Protein AF-A0AAU5APV5-F1 (afdb_monomer)

Sequence (66 aa):
MTLRFCRYCDEPITDPDDAVHLWHEESMSGPGRDVWAHREHADLVEPDTALVRILARVLIAAWKTS

Foldseek 3Di:
DDWAAAPQPRHTDPDPVQWDWQDFADDPDDDGGTHIHGVVCNVVPDDDVVVVVVVVVVVVVVVVVD

Secondary structure (DSSP, 8-state):
-PPEEBTTT--EE--GGGEEEEEEE--SSSS-EEEEEEGGGTTTSPPPHHHHHHHHHHHHHHHHT-

Solvent-accessible surface area (backbone atoms only — not comparable to full-atom values): 4148 Å² total; per-residue (Å²): 134,84,87,45,46,15,73,69,80,70,43,72,55,85,51,75,89,40,57,36,81,75,51,74,47,80,42,100,75,68,92,42,47,80,41,34,17,42,64,93,37,52,84,72,46,78,75,59,67,67,59,52,53,51,52,52,53,52,52,55,54,56,59,77,75,109

Nearest PDB structures (foldseek):
  7s6h-assembly2_C  TM=6.025E-01  e=1.031E+00  Homo sapiens
  7s6h-assembly1_A  TM=6.025E-01  e=1.031E+00  Homo sapiens

pLDDT: mean 88.77, std 8.89, range [54.38, 97.56]

Mean predicted aligned error: 6.63 Å

Radius of gyration: 15.24 Å; Cα contacts (8 Å, |Δi|>4): 75; chains: 1; bounding box: 29×35×39 Å

Structure (mmCIF, N/CA/C/O backbone):
data_AF-A0AAU5APV5-F1
#
_entry.id   AF-A0AAU5APV5-F1
#
loop_
_atom_site.group_PDB
_atom_site.id
_atom_site.type_symbol
_atom_site.label_atom_id
_atom_site.label_alt_id
_atom_site.label_comp_id
_atom_site.label_asym_id
_atom_site.label_entity_id
_atom_site.label_seq_id
_atom_site.pdbx_PDB_ins_code
_atom_site.Cartn_x
_atom_site.Cartn_y
_atom_site.Cartn_z
_atom_site.occupancy
_atom_site.B_iso_or_equiv
_atom_site.auth_seq_id
_atom_site.auth_comp_id
_atom_site.auth_asym_id
_atom_site.auth_atom_id
_atom_site.pdbx_PDB_model_num
ATOM 1 N N . MET A 1 1 ? 0.990 7.538 17.976 1.00 55.38 1 MET A N 1
ATOM 2 C CA . MET A 1 1 ? 0.265 6.719 16.983 1.00 55.38 1 MET A CA 1
ATOM 3 C C . MET A 1 1 ? 0.355 7.436 15.654 1.00 55.38 1 MET A C 1
ATOM 5 O O . MET A 1 1 ? -0.019 8.600 15.597 1.00 55.38 1 MET A O 1
ATOM 9 N N . THR A 1 2 ? 0.918 6.795 14.634 1.00 76.00 2 THR A N 1
ATOM 10 C CA . THR A 1 2 ? 0.932 7.343 13.272 1.00 76.00 2 THR A CA 1
ATOM 11 C C . THR A 1 2 ? -0.415 7.033 12.639 1.00 76.00 2 THR A C 1
ATOM 13 O O . THR A 1 2 ? -0.799 5.866 12.581 1.00 76.00 2 THR A O 1
ATOM 16 N N . LEU A 1 3 ? -1.147 8.064 12.224 1.00 86.31 3 LE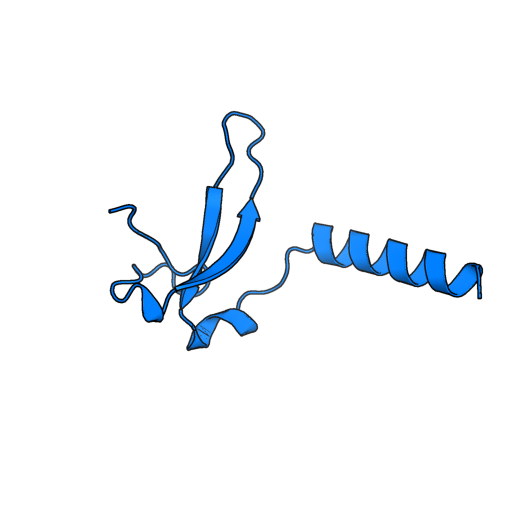U A N 1
ATOM 17 C CA . LEU A 1 3 ? -2.424 7.902 11.537 1.00 86.31 3 LEU A CA 1
ATOM 18 C C . LEU A 1 3 ? -2.160 7.302 10.148 1.00 86.31 3 LEU A C 1
ATOM 20 O O . LEU A 1 3 ? -1.347 7.838 9.395 1.00 86.31 3 LEU A O 1
ATOM 24 N N . ARG A 1 4 ? -2.802 6.173 9.839 1.00 93.81 4 ARG A N 1
ATOM 25 C CA . ARG A 1 4 ? -2.717 5.506 8.533 1.00 93.81 4 ARG A CA 1
ATOM 26 C C . ARG A 1 4 ? -3.967 5.835 7.733 1.00 93.81 4 ARG A C 1
ATOM 28 O O . ARG A 1 4 ? -5.047 5.929 8.306 1.00 93.81 4 ARG A O 1
ATOM 35 N N . PHE A 1 5 ? -3.811 5.969 6.425 1.00 95.00 5 PHE A N 1
ATOM 36 C CA . PHE A 1 5 ? -4.913 6.197 5.498 1.00 95.00 5 PHE A CA 1
ATOM 37 C C . PHE A 1 5 ? -4.915 5.094 4.455 1.00 95.00 5 PHE A C 1
ATOM 39 O O . PHE A 1 5 ? -3.847 4.664 4.008 1.00 95.00 5 PHE A O 1
ATOM 46 N N . CYS A 1 6 ? -6.103 4.625 4.092 1.00 95.75 6 CYS A N 1
ATOM 47 C CA . CYS A 1 6 ? -6.251 3.627 3.055 1.00 95.75 6 CYS A CA 1
ATOM 48 C C . CYS A 1 6 ? -6.004 4.261 1.687 1.00 95.75 6 CYS A C 1
ATOM 50 O O . CYS A 1 6 ? -6.663 5.224 1.314 1.00 95.75 6 CYS A O 1
ATOM 52 N N . ARG A 1 7 ? -5.089 3.684 0.905 1.00 93.94 7 ARG A N 1
ATOM 53 C CA . ARG A 1 7 ? -4.744 4.191 -0.427 1.00 93.94 7 ARG A CA 1
ATOM 54 C C . ARG A 1 7 ? -5.903 4.158 -1.431 1.00 93.94 7 ARG A C 1
ATOM 56 O O . ARG A 1 7 ? -5.852 4.899 -2.407 1.00 93.94 7 ARG A O 1
ATOM 63 N N . TYR A 1 8 ? -6.89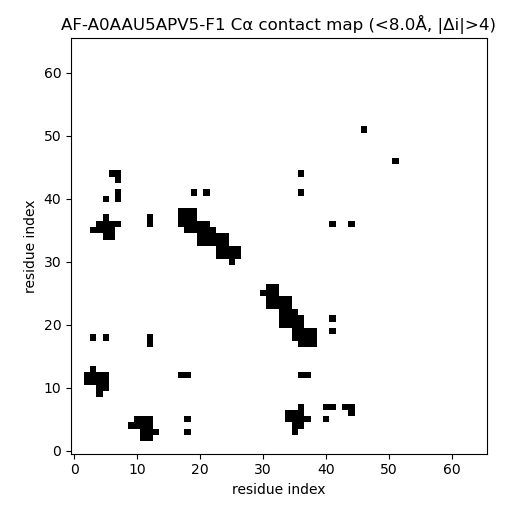0 3.289 -1.215 1.00 95.00 8 TYR A N 1
ATOM 64 C CA . TYR A 1 8 ? -8.025 3.099 -2.117 1.00 95.00 8 TYR A CA 1
ATOM 65 C C . TYR A 1 8 ? -9.165 4.094 -1.867 1.00 95.00 8 TYR A C 1
ATOM 67 O O . TYR A 1 8 ? -9.631 4.723 -2.809 1.00 95.00 8 TYR A O 1
ATOM 75 N N . CYS A 1 9 ? -9.613 4.239 -0.613 1.00 95.62 9 CYS A N 1
ATOM 76 C CA . CYS A 1 9 ? -10.750 5.098 -0.261 1.00 95.62 9 CYS A CA 1
ATOM 77 C C . CYS A 1 9 ? -10.358 6.439 0.382 1.00 95.62 9 CYS A C 1
ATOM 79 O O . CYS A 1 9 ? -11.238 7.242 0.669 1.00 95.62 9 CYS A O 1
ATOM 81 N N . ASP A 1 10 ? -9.064 6.679 0.627 1.00 95.69 10 ASP A N 1
ATOM 82 C CA . ASP A 1 10 ? -8.514 7.866 1.303 1.00 95.69 10 ASP A CA 1
ATOM 83 C C . ASP A 1 10 ? -9.050 8.108 2.735 1.00 95.69 10 ASP A C 1
ATOM 85 O O . ASP A 1 10 ? -8.813 9.157 3.340 1.00 95.69 10 ASP A O 1
ATOM 89 N N . GLU A 1 11 ? -9.722 7.119 3.327 1.00 96.25 11 GLU A N 1
ATOM 90 C CA . GLU A 1 11 ? -10.225 7.175 4.700 1.00 96.25 11 GLU A CA 1
ATOM 91 C C . GLU A 1 11 ? -9.179 6.700 5.725 1.00 96.25 11 GLU A C 1
ATOM 93 O O . GLU A 1 11 ? -8.297 5.893 5.404 1.00 96.25 11 GLU A O 1
ATOM 98 N N . PRO A 1 12 ? -9.238 7.200 6.974 1.00 96.31 12 PRO A N 1
ATOM 99 C CA . PRO A 1 12 ? -8.336 6.767 8.031 1.00 96.31 12 PRO A CA 1
ATOM 100 C C . PRO A 1 12 ? -8.604 5.318 8.449 1.00 96.31 12 PRO A C 1
ATOM 102 O O . PRO A 1 12 ? -9.737 4.935 8.723 1.00 96.31 12 PRO A O 1
ATOM 105 N N . ILE A 1 13 ? -7.528 4.549 8.610 1.00 96.31 13 ILE A N 1
ATOM 106 C CA . ILE A 1 13 ? -7.577 3.186 9.142 1.00 96.31 13 ILE A CA 1
ATOM 107 C C . ILE A 1 13 ? -7.583 3.275 10.670 1.00 96.31 13 ILE A C 1
ATOM 109 O O . ILE A 1 13 ? -6.552 3.554 11.291 1.00 96.31 13 ILE A O 1
ATOM 113 N N . THR A 1 14 ? -8.751 3.087 11.284 1.00 94.25 14 THR A N 1
ATOM 114 C CA . THR A 1 14 ? -8.921 3.226 12.740 1.00 94.25 14 THR A CA 1
ATOM 115 C C . THR A 1 14 ? -8.543 1.971 13.517 1.00 94.25 14 THR A C 1
ATOM 117 O O . THR A 1 14 ? -8.103 2.080 14.662 1.00 94.25 14 THR A O 1
ATOM 120 N N . ASP A 1 15 ? -8.705 0.795 12.906 1.00 93.25 15 ASP A N 1
ATOM 121 C CA . ASP A 1 15 ? -8.297 -0.487 13.478 1.00 93.25 15 ASP A CA 1
ATOM 122 C C . ASP A 1 15 ? -6.898 -0.872 12.956 1.00 93.25 15 ASP A C 1
ATOM 124 O O . ASP A 1 15 ? -6.734 -1.101 11.755 1.00 93.25 15 ASP A O 1
ATOM 128 N N . PRO A 1 16 ? -5.864 -0.947 13.814 1.00 89.81 16 PRO A N 1
ATOM 129 C CA . PRO A 1 16 ? -4.529 -1.348 13.384 1.00 89.81 16 PRO A CA 1
ATOM 130 C C . PRO A 1 16 ? -4.473 -2.759 12.787 1.00 89.81 16 PRO A C 1
ATOM 132 O O . PRO A 1 16 ? -3.594 -2.995 11.956 1.00 89.81 16 PRO A O 1
ATOM 135 N N . ASP A 1 17 ? -5.388 -3.660 13.159 1.00 93.44 17 ASP A N 1
ATOM 136 C CA . ASP A 1 17 ? -5.460 -5.012 12.601 1.00 93.44 17 ASP A CA 1
ATOM 137 C C . ASP A 1 17 ? -6.091 -5.035 11.204 1.00 93.44 17 ASP A C 1
ATOM 139 O O . ASP A 1 17 ? -5.969 -6.037 10.502 1.00 93.44 17 ASP A O 1
ATOM 143 N N . ASP A 1 18 ? -6.735 -3.955 10.757 1.00 94.69 18 ASP A N 1
ATOM 144 C CA . ASP A 1 18 ? -7.245 -3.820 9.387 1.00 94.69 18 ASP A CA 1
ATOM 145 C C . ASP A 1 18 ? -6.222 -3.194 8.422 1.00 94.69 18 ASP A C 1
ATOM 147 O O . ASP A 1 18 ? -6.398 -3.190 7.205 1.00 94.69 18 ASP A O 1
ATOM 151 N N . ALA A 1 19 ? -5.099 -2.702 8.947 1.00 95.38 19 ALA A N 1
ATOM 152 C CA . ALA A 1 19 ? -4.061 -2.079 8.141 1.00 95.38 19 ALA A CA 1
ATOM 153 C C . ALA A 1 19 ? -3.177 -3.120 7.436 1.00 95.38 19 ALA A C 1
ATOM 155 O O . ALA A 1 19 ? -2.350 -3.789 8.059 1.00 95.38 19 ALA A O 1
ATOM 156 N N . VAL A 1 20 ? -3.265 -3.174 6.110 1.00 95.31 20 VAL A N 1
ATOM 157 C CA . VAL A 1 20 ? -2.368 -3.949 5.245 1.00 95.31 20 VAL A CA 1
ATOM 158 C C . VAL A 1 20 ? -1.291 -3.031 4.673 1.00 95.31 20 VAL A C 1
ATOM 160 O O . VAL A 1 20 ? -1.600 -2.011 4.058 1.00 95.31 20 VAL A O 1
ATOM 163 N N . HIS A 1 21 ? -0.018 -3.380 4.888 1.00 93.62 21 HIS A N 1
ATOM 164 C CA . HIS A 1 21 ? 1.115 -2.707 4.241 1.00 93.62 21 HIS A CA 1
ATOM 165 C C . HIS A 1 21 ? 1.199 -3.153 2.784 1.00 93.62 21 HIS A C 1
ATOM 167 O O . HIS A 1 21 ? 1.147 -4.352 2.513 1.00 93.62 21 HIS A O 1
ATOM 173 N N . LEU A 1 22 ? 1.314 -2.198 1.860 1.00 90.25 22 LEU A N 1
ATOM 174 C CA . LEU A 1 22 ? 1.376 -2.495 0.430 1.00 90.25 22 LEU A CA 1
ATOM 175 C C . LEU A 1 22 ? 2.797 -2.327 -0.115 1.00 90.25 22 LEU A C 1
ATOM 177 O O . LEU A 1 22 ? 3.376 -3.267 -0.656 1.00 90.25 22 LEU A O 1
ATOM 181 N N . TRP A 1 23 ? 3.365 -1.129 0.022 1.00 89.00 23 TRP A N 1
ATOM 182 C CA . TRP A 1 23 ? 4.741 -0.825 -0.370 1.00 89.00 23 TRP A CA 1
ATOM 183 C C . TRP A 1 23 ? 5.261 0.405 0.377 1.00 89.00 23 TRP A C 1
ATOM 185 O O . TRP A 1 23 ? 4.499 1.156 0.988 1.00 89.00 23 TRP A O 1
ATOM 195 N N . HIS A 1 24 ? 6.572 0.617 0.303 1.00 88.88 24 HIS A N 1
ATOM 196 C CA . HIS A 1 24 ? 7.200 1.873 0.690 1.00 88.88 24 HIS A CA 1
ATOM 197 C C . HIS A 1 24 ? 7.358 2.759 -0.548 1.00 88.88 24 HIS A C 1
ATOM 199 O O . HIS A 1 24 ? 7.922 2.327 -1.554 1.00 88.88 24 HIS A O 1
ATOM 205 N N . GLU A 1 25 ? 6.828 3.978 -0.504 1.00 87.06 25 GLU A N 1
ATOM 206 C CA . GLU A 1 25 ? 7.022 4.973 -1.552 1.00 87.06 25 GLU A CA 1
ATOM 207 C C . GLU A 1 25 ? 8.226 5.851 -1.203 1.00 87.06 25 GLU A C 1
ATOM 209 O O . GLU A 1 25 ? 8.197 6.627 -0.246 1.00 87.06 25 GLU A O 1
ATOM 214 N N . GLU A 1 26 ? 9.284 5.729 -2.002 1.00 87.50 26 GLU A N 1
ATOM 215 C CA . GLU A 1 26 ? 10.485 6.550 -1.878 1.00 87.50 26 GLU A CA 1
ATOM 216 C C . GLU A 1 26 ? 10.171 8.023 -2.159 1.00 87.50 26 GLU A C 1
ATOM 218 O O . GLU A 1 26 ? 9.443 8.362 -3.095 1.00 87.50 26 GLU A O 1
ATOM 223 N N . SER A 1 27 ? 10.780 8.921 -1.387 1.00 85.31 27 SER A N 1
ATOM 224 C CA . SER A 1 27 ? 10.719 10.354 -1.665 1.00 85.31 27 SER A CA 1
ATOM 225 C C . SER A 1 27 ? 12.016 10.820 -2.313 1.00 85.31 27 SER A C 1
ATOM 227 O O . SER A 1 27 ? 13.108 10.477 -1.869 1.00 85.31 27 SER A O 1
ATOM 229 N N . MET A 1 28 ? 11.910 11.713 -3.301 1.00 84.94 28 MET A N 1
ATOM 230 C CA . MET A 1 28 ? 13.072 12.432 -3.846 1.00 84.94 28 MET A CA 1
ATOM 231 C C . MET A 1 28 ? 13.716 13.375 -2.814 1.00 84.94 28 MET A C 1
ATOM 233 O O . MET A 1 28 ? 14.795 13.920 -3.043 1.00 84.94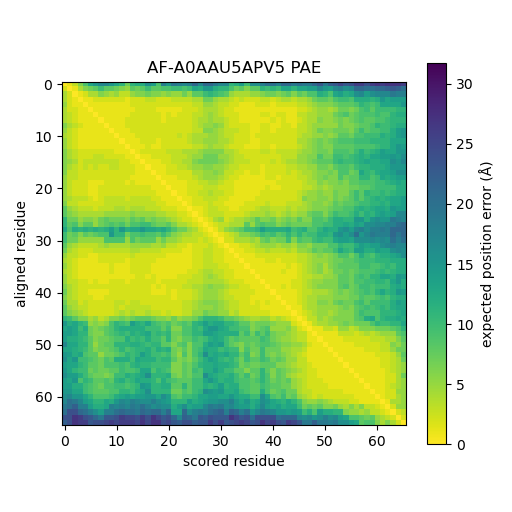 28 MET A O 1
ATOM 237 N N . SER A 1 29 ? 13.050 13.621 -1.684 1.00 84.88 29 SER A N 1
ATOM 238 C CA . SER A 1 29 ? 13.578 14.381 -0.553 1.00 84.88 29 SER A CA 1
ATOM 239 C C . SER A 1 29 ? 12.953 13.878 0.752 1.00 84.88 29 SER A C 1
ATOM 241 O O . SER A 1 29 ? 11.750 14.022 0.968 1.00 84.88 29 SER A O 1
ATOM 243 N N . GLY A 1 30 ? 13.769 13.291 1.628 1.00 85.69 30 GLY A N 1
ATOM 244 C CA . GLY A 1 30 ? 13.330 12.708 2.901 1.00 85.69 30 GLY A CA 1
ATOM 245 C C . GLY A 1 30 ? 13.153 11.181 2.859 1.00 85.69 30 GLY A C 1
ATOM 246 O O . GLY A 1 30 ? 13.441 10.561 1.842 1.00 85.69 30 GLY A O 1
ATOM 247 N N . PRO A 1 31 ? 12.703 10.569 3.968 1.00 86.62 31 PRO A N 1
ATOM 248 C CA . PRO A 1 31 ? 12.748 9.118 4.186 1.00 86.62 31 PRO A CA 1
ATOM 249 C C . PRO A 1 31 ? 11.619 8.317 3.508 1.00 86.62 31 PRO A C 1
ATOM 251 O O . PRO A 1 31 ? 11.375 7.188 3.913 1.00 86.62 31 PRO A O 1
ATOM 254 N N . GLY A 1 32 ? 10.906 8.892 2.533 1.00 90.12 32 GLY A N 1
ATOM 255 C CA . GLY A 1 32 ? 9.740 8.248 1.914 1.00 90.12 32 GLY A CA 1
ATOM 256 C C . GLY A 1 32 ? 8.535 8.113 2.853 1.00 90.12 32 GLY A C 1
ATOM 257 O O . GLY A 1 32 ? 8.472 8.751 3.910 1.00 90.12 32 GLY A O 1
ATOM 258 N N . ARG A 1 33 ? 7.541 7.315 2.448 1.00 90.31 33 ARG A N 1
ATOM 259 C CA . ARG A 1 33 ? 6.373 6.968 3.273 1.00 90.31 33 ARG A CA 1
ATOM 260 C C . ARG A 1 33 ? 5.884 5.550 2.997 1.00 90.31 33 ARG A C 1
ATOM 262 O O . ARG A 1 33 ? 5.835 5.113 1.853 1.00 90.31 33 ARG A O 1
ATOM 269 N N . ASP A 1 34 ? 5.432 4.861 4.039 1.00 92.50 34 ASP A N 1
ATOM 270 C CA . ASP A 1 34 ? 4.727 3.589 3.875 1.00 92.50 34 ASP A CA 1
ATOM 271 C C . ASP A 1 34 ? 3.296 3.811 3.382 1.00 92.50 34 ASP A C 1
ATOM 273 O O . ASP A 1 34 ? 2.570 4.668 3.899 1.00 92.50 34 ASP A O 1
ATOM 277 N N . VAL A 1 35 ? 2.881 3.005 2.408 1.00 91.81 35 VAL A N 1
ATOM 278 C CA . VAL A 1 35 ? 1.530 2.995 1.849 1.00 91.81 35 VAL A CA 1
ATOM 279 C C . VAL A 1 35 ? 0.741 1.830 2.438 1.00 91.81 35 VAL A C 1
ATOM 281 O O . VAL A 1 35 ? 1.215 0.693 2.488 1.00 91.81 35 VAL A O 1
ATOM 284 N N . TRP A 1 36 ? -0.481 2.130 2.877 1.00 95.38 36 TRP A N 1
ATOM 285 C CA . TRP A 1 36 ? -1.366 1.205 3.580 1.00 95.38 36 TRP A CA 1
ATOM 286 C C . TRP A 1 36 ? -2.740 1.136 2.906 1.00 95.38 36 TRP A C 1
ATOM 288 O O . TRP A 1 36 ? -3.153 2.070 2.219 1.00 95.38 36 TRP A O 1
ATOM 298 N N . ALA A 1 37 ? -3.479 0.056 3.141 1.00 96.25 37 ALA A N 1
ATOM 299 C CA . ALA A 1 37 ? -4.894 -0.063 2.799 1.00 96.25 37 ALA A CA 1
ATOM 300 C C . ALA A 1 37 ? -5.671 -0.827 3.877 1.00 96.25 37 ALA A 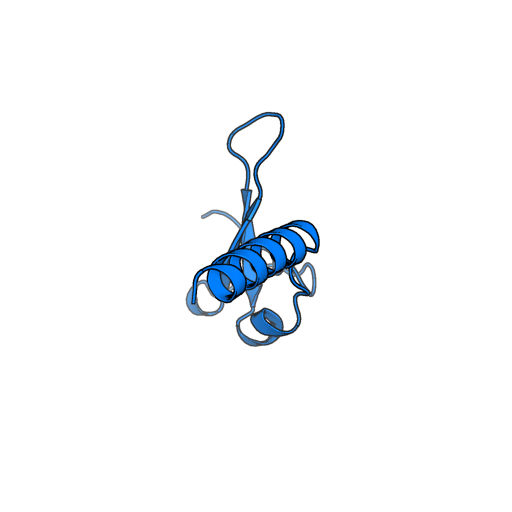C 1
ATOM 302 O O . ALA A 1 37 ? -5.068 -1.579 4.641 1.00 96.25 37 ALA A O 1
ATOM 303 N N . HIS A 1 38 ? -6.994 -0.638 3.921 1.00 97.56 38 HIS A N 1
ATOM 304 C CA . HIS A 1 38 ? -7.892 -1.584 4.586 1.00 97.56 38 HIS A CA 1
ATOM 305 C C . HIS A 1 38 ? -7.715 -2.971 3.971 1.00 97.56 38 HIS A C 1
ATOM 307 O O . HIS A 1 38 ? -7.424 -3.086 2.773 1.00 97.56 38 HIS A O 1
ATOM 313 N N . ARG A 1 39 ? -7.927 -4.028 4.758 1.00 95.25 39 ARG A N 1
ATOM 314 C CA . ARG A 1 39 ? -7.774 -5.408 4.282 1.00 95.25 39 ARG A CA 1
ATOM 315 C C . ARG A 1 39 ? -8.661 -5.703 3.077 1.00 95.25 39 ARG A C 1
ATOM 317 O O . ARG A 1 39 ? -8.212 -6.375 2.158 1.00 95.25 39 ARG A O 1
ATOM 324 N N . GLU A 1 40 ? -9.882 -5.178 3.075 1.00 96.06 40 GLU A N 1
ATOM 325 C CA . GLU A 1 40 ? -10.858 -5.336 1.988 1.00 96.06 40 GLU A CA 1
ATOM 326 C C . GLU A 1 40 ? -10.517 -4.567 0.705 1.00 96.06 40 GLU A C 1
ATOM 328 O O . GLU A 1 40 ? -11.101 -4.828 -0.340 1.00 96.06 40 GLU A O 1
ATOM 333 N N . HIS A 1 41 ? -9.595 -3.607 0.780 1.00 96.38 41 HIS A N 1
ATOM 334 C CA . HIS A 1 41 ? -9.214 -2.768 -0.353 1.00 96.38 41 HIS A CA 1
ATOM 335 C C . HIS A 1 41 ? -7.815 -3.079 -0.883 1.00 96.38 41 HIS A C 1
ATOM 337 O O . HIS A 1 41 ? -7.406 -2.507 -1.891 1.00 96.38 41 HIS A O 1
ATOM 343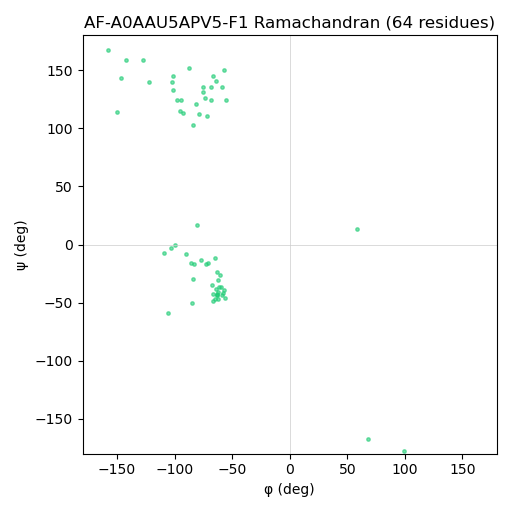 N N . ALA A 1 42 ? -7.051 -3.939 -0.206 1.00 93.06 42 ALA A N 1
ATOM 344 C CA . ALA A 1 42 ? -5.651 -4.184 -0.531 1.00 93.06 42 ALA A CA 1
ATOM 345 C C . ALA A 1 42 ? -5.451 -4.705 -1.966 1.00 93.06 42 ALA A C 1
ATOM 347 O O . ALA A 1 42 ? -4.485 -4.327 -2.622 1.00 93.06 42 ALA A O 1
ATOM 348 N N . ASP A 1 43 ? -6.371 -5.531 -2.461 1.00 90.12 43 ASP A N 1
ATOM 349 C CA . ASP A 1 43 ? -6.385 -6.078 -3.821 1.00 90.12 43 ASP A CA 1
ATOM 350 C C . ASP A 1 43 ? -6.999 -5.132 -4.866 1.00 90.12 43 ASP A C 1
ATOM 352 O O . ASP A 1 43 ? -6.768 -5.309 -6.062 1.00 90.12 43 ASP A O 1
ATOM 356 N N . LEU A 1 44 ? -7.740 -4.110 -4.430 1.00 93.88 44 LEU A N 1
ATOM 357 C CA . LEU A 1 44 ? -8.322 -3.084 -5.302 1.00 93.88 44 LEU A CA 1
ATOM 358 C C . LEU A 1 44 ? -7.354 -1.931 -5.595 1.00 93.88 44 LEU A C 1
ATOM 360 O O . LEU A 1 44 ? -7.584 -1.146 -6.517 1.00 93.88 44 LEU A O 1
ATOM 364 N N . VAL A 1 45 ? -6.280 -1.802 -4.813 1.00 89.75 45 VAL A N 1
ATOM 365 C CA . VAL A 1 45 ? -5.224 -0.826 -5.085 1.00 89.75 45 VAL A CA 1
ATOM 366 C C . VAL A 1 45 ? -4.429 -1.294 -6.298 1.00 89.75 45 VAL A C 1
ATOM 368 O O . VAL A 1 45 ? -3.685 -2.272 -6.234 1.00 89.75 45 VAL A O 1
ATOM 371 N N . GLU A 1 46 ? -4.575 -0.574 -7.412 1.00 82.19 46 GLU A N 1
ATOM 372 C CA . GLU A 1 46 ? -3.817 -0.879 -8.621 1.00 82.19 46 GLU A CA 1
ATOM 373 C C . GLU A 1 46 ? -2.303 -0.804 -8.351 1.00 82.19 46 GLU A C 1
ATOM 375 O O . GLU A 1 46 ? -1.824 0.141 -7.711 1.00 82.19 46 GLU A O 1
ATOM 380 N N . PRO A 1 47 ? -1.526 -1.786 -8.840 1.00 74.62 47 PRO A N 1
ATOM 381 C CA . PRO A 1 47 ? -0.090 -1.802 -8.636 1.00 74.62 47 PRO A CA 1
ATOM 382 C C . PRO A 1 47 ? 0.583 -0.639 -9.368 1.00 74.62 47 PRO A C 1
ATOM 384 O O . PRO A 1 47 ? 0.218 -0.280 -10.491 1.00 74.62 47 PRO A O 1
ATOM 387 N N . ASP A 1 48 ? 1.638 -0.095 -8.760 1.00 74.62 48 ASP A N 1
ATOM 388 C CA . ASP A 1 48 ? 2.455 0.941 -9.386 1.00 74.62 48 ASP A CA 1
ATOM 389 C C . ASP A 1 48 ? 2.984 0.458 -10.752 1.00 74.62 48 ASP A C 1
ATOM 391 O O . ASP A 1 48 ? 3.639 -0.584 -10.878 1.00 74.62 48 ASP A O 1
ATOM 395 N N . THR A 1 49 ? 2.707 1.229 -11.808 1.00 81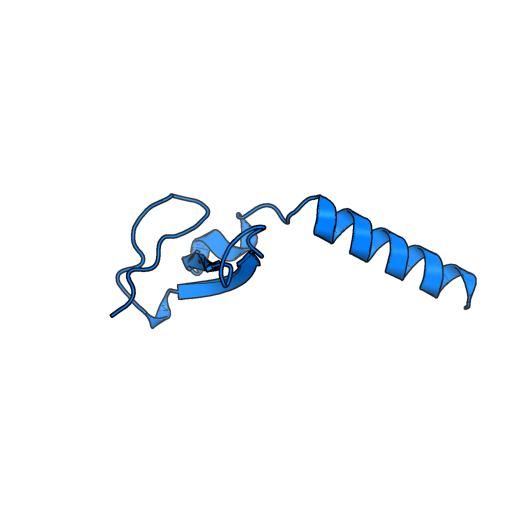.50 49 THR A N 1
ATOM 396 C CA . THR A 1 49 ? 3.052 0.843 -13.182 1.00 81.50 49 THR A CA 1
ATOM 397 C C . THR A 1 49 ? 4.564 0.695 -13.389 1.00 81.50 49 THR A C 1
ATOM 399 O O . THR A 1 49 ? 5.000 -0.105 -14.221 1.00 81.50 49 THR A O 1
ATOM 402 N N . ALA A 1 50 ? 5.393 1.446 -12.661 1.00 82.25 50 ALA A N 1
ATOM 403 C CA . ALA A 1 50 ? 6.840 1.284 -12.698 1.00 82.25 50 ALA A CA 1
ATOM 404 C C . ALA A 1 50 ? 7.258 -0.066 -12.100 1.00 82.25 50 ALA A C 1
ATOM 406 O O . ALA A 1 50 ? 8.070 -0.762 -12.715 1.00 82.25 50 ALA A O 1
ATOM 407 N N . LEU A 1 51 ? 6.655 -0.486 -10.983 1.00 79.94 51 LEU A N 1
ATOM 408 C CA . LEU A 1 51 ? 6.906 -1.805 -10.390 1.00 79.94 51 LEU A CA 1
ATOM 409 C C . LEU A 1 51 ? 6.472 -2.938 -11.327 1.00 79.94 51 LEU A C 1
ATOM 411 O O . LEU A 1 51 ? 7.246 -3.870 -11.554 1.00 79.94 51 LEU A O 1
ATOM 415 N N . VAL A 1 52 ? 5.301 -2.820 -11.963 1.00 86.94 52 VAL A N 1
ATOM 416 C CA . VAL A 1 52 ? 4.833 -3.791 -12.972 1.00 86.94 52 VAL A CA 1
ATOM 417 C C . VAL A 1 52 ? 5.827 -3.899 -14.133 1.00 86.94 52 VAL A C 1
ATOM 419 O O . VAL A 1 52 ? 6.180 -4.999 -14.562 1.00 86.94 52 VAL A O 1
ATOM 422 N N . ARG A 1 53 ? 6.343 -2.766 -14.628 1.00 87.69 53 ARG A N 1
ATOM 423 C CA . ARG A 1 53 ? 7.350 -2.749 -15.704 1.00 87.69 53 ARG A CA 1
ATOM 424 C C . ARG A 1 53 ? 8.669 -3.394 -15.281 1.00 87.69 53 ARG A C 1
ATOM 426 O O . ARG A 1 53 ? 9.295 -4.066 -16.101 1.00 87.69 53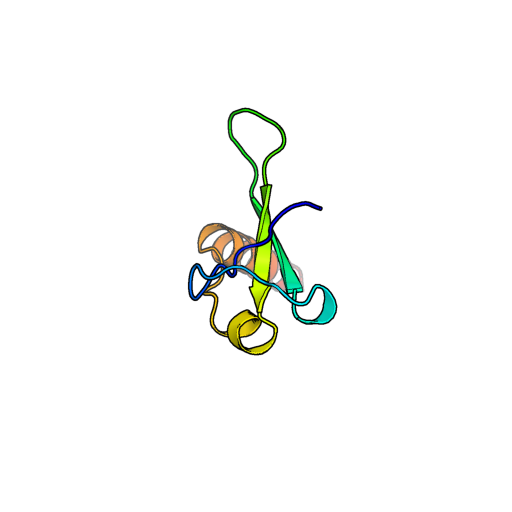 ARG A O 1
ATOM 433 N N . ILE A 1 54 ? 9.106 -3.194 -14.040 1.00 88.94 54 ILE A N 1
ATOM 434 C CA . ILE A 1 54 ? 10.323 -3.822 -13.508 1.00 88.94 54 ILE A CA 1
ATOM 435 C C . ILE A 1 54 ? 10.129 -5.336 -13.399 1.00 88.94 54 ILE A C 1
ATOM 437 O O . ILE A 1 54 ? 10.955 -6.081 -13.927 1.00 88.94 54 ILE A O 1
ATOM 441 N N . LEU A 1 55 ? 9.022 -5.795 -12.809 1.00 88.56 55 LEU A N 1
ATOM 442 C CA . LEU A 1 55 ? 8.700 -7.219 -12.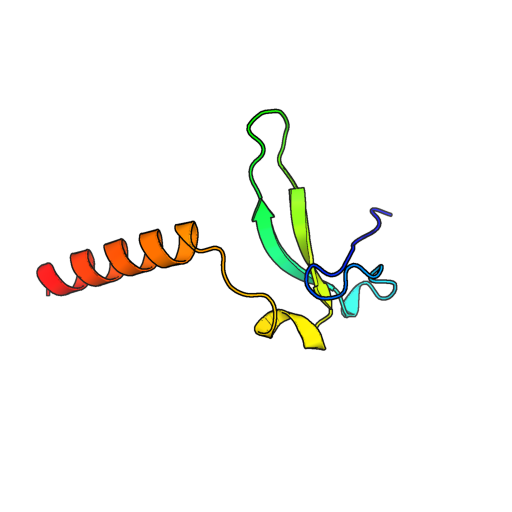711 1.00 88.56 55 LEU A CA 1
ATOM 443 C C . LEU A 1 55 ? 8.661 -7.882 -14.096 1.00 88.56 55 LEU A C 1
ATOM 445 O O . LEU A 1 55 ? 9.291 -8.918 -14.302 1.00 88.56 55 LEU A O 1
ATOM 449 N N . ALA A 1 56 ? 8.006 -7.251 -15.076 1.00 93.25 56 ALA A N 1
ATOM 450 C CA . ALA A 1 56 ? 7.965 -7.751 -16.449 1.00 93.25 56 ALA A CA 1
ATOM 451 C C . ALA A 1 56 ? 9.374 -7.916 -17.049 1.00 93.25 56 ALA A C 1
ATOM 453 O O . ALA A 1 56 ? 9.662 -8.931 -17.682 1.00 93.25 56 ALA A O 1
ATOM 454 N N . ARG A 1 57 ? 10.284 -6.957 -16.820 1.00 94.44 57 ARG A N 1
ATOM 455 C CA . ARG A 1 57 ? 11.682 -7.057 -17.276 1.00 94.44 57 ARG A CA 1
ATOM 456 C C . ARG A 1 57 ? 12.420 -8.225 -16.625 1.00 94.44 57 ARG A C 1
ATOM 458 O O . ARG A 1 57 ? 13.140 -8.928 -17.331 1.00 94.44 57 ARG A O 1
ATOM 465 N N . VAL A 1 58 ? 12.231 -8.444 -15.321 1.00 94.56 58 VAL A N 1
ATOM 466 C CA . VAL A 1 58 ? 12.837 -9.573 -14.591 1.00 94.56 58 VAL A CA 1
ATOM 467 C C . VAL A 1 58 ? 12.349 -10.906 -15.155 1.00 94.56 58 VAL A C 1
ATOM 469 O O . VAL A 1 58 ? 13.167 -11.771 -15.458 1.00 94.56 58 VAL A O 1
ATOM 472 N N . LEU A 1 59 ? 11.039 -11.054 -15.368 1.00 95.31 59 LEU A N 1
ATOM 473 C CA . LEU A 1 59 ? 10.453 -12.282 -15.913 1.00 95.31 59 LEU A CA 1
ATOM 474 C C . LEU A 1 59 ? 10.942 -12.573 -17.338 1.00 95.31 59 LEU A C 1
ATOM 476 O O . LEU A 1 59 ? 11.325 -13.701 -17.637 1.00 95.31 59 LEU A O 1
ATOM 480 N N . ILE A 1 60 ? 11.000 -11.556 -18.205 1.00 95.56 60 ILE A N 1
ATOM 481 C CA . ILE A 1 60 ? 11.534 -11.701 -19.570 1.00 95.56 60 ILE A CA 1
ATOM 482 C C . ILE A 1 60 ? 13.014 -12.100 -19.541 1.00 95.56 60 ILE A C 1
ATOM 484 O O . ILE A 1 60 ? 13.442 -12.926 -20.347 1.00 95.56 60 ILE A O 1
ATOM 488 N N . ALA A 1 61 ? 13.805 -11.512 -18.640 1.00 93.25 61 ALA A N 1
ATOM 489 C CA . ALA A 1 61 ? 15.216 -11.851 -18.497 1.00 93.25 61 ALA A CA 1
ATOM 490 C C . ALA A 1 61 ? 15.401 -13.300 -18.023 1.00 93.25 61 ALA A C 1
ATOM 492 O O . ALA A 1 61 ? 16.160 -14.036 -18.646 1.00 93.25 61 ALA A O 1
ATOM 493 N N . ALA A 1 62 ? 14.657 -13.719 -16.994 1.00 87.88 62 ALA A N 1
ATOM 494 C CA . ALA A 1 62 ? 14.695 -15.079 -16.460 1.00 87.88 62 ALA A CA 1
ATOM 495 C C . ALA A 1 62 ? 14.277 -16.129 -17.503 1.00 87.88 62 ALA A C 1
ATOM 497 O O . ALA A 1 62 ? 14.870 -17.203 -17.576 1.00 87.88 62 ALA A O 1
ATOM 498 N N . TRP A 1 63 ? 13.298 -15.799 -18.351 1.00 84.62 63 TRP A N 1
ATOM 499 C CA . TRP A 1 63 ? 12.845 -16.681 -19.424 1.00 84.62 63 TRP A CA 1
ATOM 500 C C . TRP A 1 63 ? 13.894 -16.877 -20.525 1.00 84.62 63 TRP A C 1
ATOM 502 O O . TRP A 1 63 ? 14.013 -17.968 -21.065 1.00 84.62 63 TRP A O 1
ATOM 512 N N . LYS A 1 64 ? 14.699 -15.854 -20.841 1.00 72.44 64 LYS A N 1
ATOM 513 C CA . LYS A 1 64 ? 15.773 -15.956 -21.851 1.00 72.44 64 LYS A CA 1
ATOM 514 C C . LYS A 1 64 ? 16.979 -16.784 -21.401 1.00 72.44 64 LYS A C 1
ATOM 516 O O . LYS A 1 64 ? 17.811 -17.131 -22.234 1.00 72.44 64 LYS A O 1
ATOM 521 N N . THR A 1 65 ? 17.109 -17.034 -20.103 1.00 66.06 65 THR A N 1
ATOM 522 C CA . THR A 1 65 ? 18.206 -17.809 -19.507 1.00 66.06 65 THR A CA 1
ATOM 523 C C . THR A 1 65 ? 17.831 -19.259 -19.192 1.00 66.06 65 THR A C 1
ATOM 525 O O . THR A 1 65 ? 18.679 -19.984 -18.674 1.00 66.06 65 THR A O 1
ATOM 528 N N . SER A 1 66 ? 16.587 -19.666 -19.469 1.00 54.38 66 SER A N 1
ATOM 529 C CA . SER A 1 66 ? 16.069 -21.023 -19.255 1.00 54.38 66 SER A CA 1
ATOM 530 C C . SER A 1 66 ? 15.972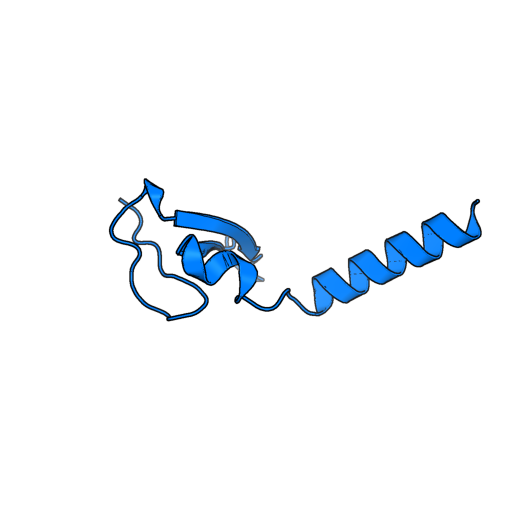 -21.809 -20.557 1.00 54.38 66 SER A C 1
ATOM 532 O O . SER A 1 66 ? 15.961 -23.053 -20.437 1.00 54.38 66 SER A O 1
#